Protein AF-A0A2V6TRU4-F1 (afdb_monomer_lite)

Secondary structure (DSSP, 8-state):
-TT---EE-SB-TTT--BGGGSEEETTEEE-TTT--EE-TTS-EEE-TTS-TT--HHHH----EE-EEEETTEEEE--S-GGGPPPP---GGGS-TT----PPP----SS---

Structure (mmCIF, N/CA/C/O backbone):
data_AF-A0A2V6TRU4-F1
#
_entry.id   AF-A0A2V6TRU4-F1
#
loop_
_atom_site.group_PDB
_atom_site.id
_atom_site.type_symbol
_atom_site.label_atom_id
_atom_site.label_alt_id
_atom_site.label_comp_id
_atom_site.label_asym_id
_atom_site.label_entity_id
_atom_site.label_seq_id
_atom_site.pdbx_PDB_ins_code
_atom_site.Cartn_x
_atom_site.Cartn_y
_atom_site.Cartn_z
_atom_site.occupancy
_atom_site.B_iso_or_equiv
_atom_site.auth_seq_id
_atom_site.auth_comp_id
_atom_site.auth_asym_id
_atom_site.auth_atom_id
_atom_site.pdbx_PDB_model_num
ATOM 1 N N . GLY A 1 1 ? -1.899 -8.689 -0.968 1.00 59.28 1 GLY A N 1
ATOM 2 C CA . GLY A 1 1 ? -2.487 -9.983 -0.552 1.00 59.28 1 GLY A CA 1
ATOM 3 C C . GLY A 1 1 ? -3.247 -10.577 -1.717 1.00 59.28 1 GLY A C 1
ATOM 4 O O . GLY A 1 1 ? -3.710 -9.810 -2.551 1.00 59.28 1 GLY A O 1
ATOM 5 N N . ARG A 1 2 ? -3.334 -11.911 -1.806 1.00 78.06 2 ARG A N 1
ATOM 6 C CA . ARG A 1 2 ? -3.862 -12.651 -2.975 1.00 78.06 2 ARG A CA 1
ATOM 7 C C . ARG A 1 2 ? -3.174 -12.303 -4.305 1.00 78.06 2 ARG A C 1
ATOM 9 O O . ARG A 1 2 ? -3.830 -12.067 -5.310 1.00 78.06 2 ARG A O 1
ATOM 16 N N . GLY A 1 3 ? -1.845 -12.215 -4.289 1.00 83.31 3 GLY A N 1
ATOM 17 C CA . GLY A 1 3 ? -1.047 -11.881 -5.475 1.00 83.31 3 GLY A CA 1
ATOM 18 C C . GLY A 1 3 ? -0.969 -10.389 -5.809 1.00 83.31 3 GLY A C 1
ATOM 19 O O . GLY A 1 3 ? -0.096 -10.011 -6.571 1.00 83.31 3 GLY A O 1
ATOM 20 N N . SER A 1 4 ? -1.799 -9.529 -5.209 1.00 90.00 4 SER A N 1
ATOM 21 C CA . SER A 1 4 ? -1.688 -8.077 -5.398 1.00 90.00 4 SER A CA 1
ATOM 22 C C . SER A 1 4 ? -0.634 -7.461 -4.478 1.00 90.00 4 SER A C 1
ATOM 24 O O . SER A 1 4 ? -0.640 -7.717 -3.262 1.00 90.00 4 SER A O 1
ATOM 26 N N . VAL A 1 5 ? 0.223 -6.608 -5.040 1.00 94.38 5 VAL A N 1
ATOM 27 C CA . VAL A 1 5 ? 1.168 -5.764 -4.297 1.00 94.38 5 VAL A CA 1
ATOM 28 C C . VAL A 1 5 ? 0.448 -4.533 -3.735 1.00 94.38 5 VAL A C 1
ATOM 30 O O . VAL A 1 5 ? -0.397 -3.937 -4.398 1.00 94.38 5 VAL A O 1
ATOM 33 N N . GLY A 1 6 ? 0.768 -4.161 -2.494 1.00 95.25 6 GLY A N 1
ATOM 34 C CA . GLY A 1 6 ? 0.264 -2.945 -1.853 1.00 95.25 6 GLY A CA 1
ATOM 35 C C . GLY A 1 6 ? 1.403 -1.996 -1.501 1.00 95.25 6 GLY A C 1
ATOM 36 O O . GLY A 1 6 ? 2.459 -2.445 -1.055 1.00 95.25 6 GLY A O 1
ATOM 37 N N . LEU A 1 7 ? 1.172 -0.694 -1.666 1.00 97.12 7 LEU A N 1
ATOM 38 C CA . LEU A 1 7 ? 2.064 0.363 -1.198 1.00 97.12 7 LEU A CA 1
ATOM 39 C C . LEU A 1 7 ? 1.349 1.153 -0.105 1.00 97.12 7 LEU A C 1
ATOM 41 O O . LEU A 1 7 ? 0.480 1.973 -0.393 1.00 97.12 7 LEU A O 1
ATOM 45 N N . LEU A 1 8 ? 1.720 0.895 1.147 1.00 97.69 8 LEU A N 1
ATOM 46 C CA . LEU A 1 8 ? 1.140 1.536 2.321 1.00 97.69 8 LEU A CA 1
ATOM 47 C C . LEU A 1 8 ? 2.161 2.462 2.984 1.00 97.69 8 LEU A C 1
ATOM 49 O O . LEU A 1 8 ? 3.370 2.245 2.904 1.00 97.69 8 LEU A O 1
ATOM 53 N N . GLN A 1 9 ? 1.664 3.474 3.688 1.00 97.50 9 GLN A N 1
ATOM 54 C CA . GLN A 1 9 ? 2.451 4.256 4.633 1.00 97.50 9 GLN A CA 1
ATOM 55 C C . GLN A 1 9 ? 3.099 3.333 5.664 1.00 97.50 9 GLN A C 1
ATOM 57 O O . GLN A 1 9 ? 2.480 2.368 6.116 1.00 97.50 9 GLN A O 1
ATOM 62 N N . LEU A 1 10 ? 4.332 3.654 6.058 1.00 98.12 10 LEU A N 1
ATOM 6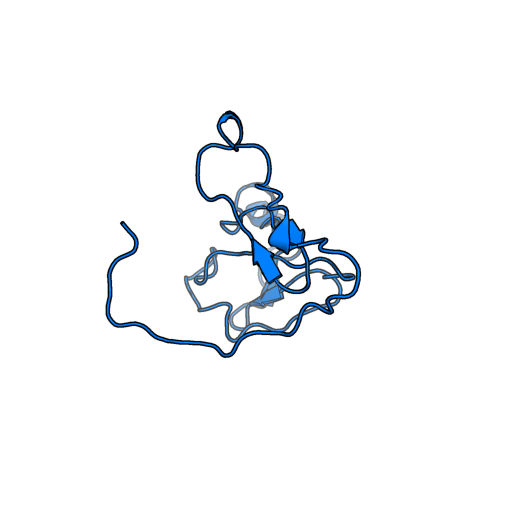3 C CA . LEU A 1 10 ? 5.118 2.807 6.953 1.00 98.12 10 LEU A CA 1
ATOM 64 C C . LEU A 1 10 ? 4.488 2.698 8.344 1.00 98.12 10 LEU A C 1
ATOM 66 O O . LEU A 1 10 ? 4.494 1.631 8.947 1.00 98.12 10 LEU A O 1
ATOM 70 N N . ASN A 1 11 ? 3.950 3.795 8.869 1.00 98.50 11 ASN A N 1
ATOM 71 C CA . ASN A 1 11 ? 3.454 3.860 10.238 1.00 98.50 11 ASN A CA 1
ATOM 72 C C . ASN A 1 11 ? 1.962 3.516 10.304 1.00 98.50 11 ASN A C 1
ATOM 74 O O . ASN A 1 11 ? 1.136 4.151 9.653 1.00 98.50 11 ASN A O 1
ATOM 78 N N . CYS A 1 12 ? 1.626 2.521 11.120 1.00 98.31 12 CYS A N 1
ATOM 79 C CA . CYS A 1 12 ? 0.269 2.046 11.377 1.00 98.31 12 CYS A CA 1
ATOM 80 C C . CYS A 1 12 ? -0.661 3.175 11.859 1.00 98.31 12 CYS A C 1
ATOM 82 O O . CYS A 1 12 ? -0.364 3.836 12.856 1.00 98.31 12 CYS A O 1
ATOM 84 N N . ALA A 1 13 ? -1.821 3.343 11.217 1.00 97.81 13 ALA A N 1
ATOM 85 C CA . ALA A 1 13 ? -2.804 4.382 11.538 1.00 97.81 13 ALA A CA 1
ATOM 86 C C . ALA A 1 13 ? -3.377 4.297 12.966 1.00 97.81 13 ALA A C 1
ATOM 88 O O . ALA A 1 13 ? -3.959 5.264 13.448 1.00 97.81 13 ALA A O 1
ATOM 89 N N . HIS A 1 14 ? -3.212 3.166 13.664 1.00 97.19 14 HIS A N 1
ATOM 90 C CA . HIS A 1 14 ? -3.665 3.029 15.049 1.00 97.19 14 HIS A CA 1
ATOM 91 C C . HIS A 1 14 ? -2.746 3.768 16.043 1.00 97.19 14 HIS A C 1
ATOM 93 O O . HIS A 1 14 ? -3.196 4.659 16.760 1.00 97.19 14 HIS A O 1
ATOM 99 N N . ARG A 1 15 ? -1.462 3.387 16.131 1.00 96.75 15 ARG A N 1
ATOM 100 C CA . ARG A 1 15 ? -0.499 3.933 17.122 1.00 96.75 15 ARG A CA 1
ATOM 101 C C . ARG A 1 15 ? 0.903 4.187 16.553 1.00 96.75 15 ARG A C 1
ATOM 103 O O . ARG A 1 15 ? 1.852 4.347 17.309 1.00 96.75 15 ARG A O 1
ATOM 110 N N . GLY A 1 16 ? 1.055 4.199 15.232 1.00 97.62 16 GLY A N 1
ATOM 111 C CA . GLY A 1 16 ? 2.297 4.583 14.559 1.00 97.62 16 GLY A CA 1
ATOM 112 C C . GLY A 1 16 ? 3.390 3.512 14.482 1.00 97.62 16 GLY A C 1
ATOM 113 O O . GLY A 1 16 ? 4.462 3.801 13.956 1.00 97.62 16 GLY A O 1
ATOM 114 N N . THR A 1 17 ? 3.159 2.280 14.950 1.00 98.25 17 THR A N 1
ATOM 115 C CA . THR A 1 17 ? 4.130 1.177 14.803 1.00 98.25 17 THR A CA 1
ATOM 116 C C . THR A 1 17 ? 4.468 0.930 13.333 1.00 98.25 17 THR A C 1
ATOM 118 O O . THR A 1 17 ? 3.574 0.956 12.487 1.00 98.25 17 THR A O 1
ATOM 121 N N . SER A 1 18 ? 5.741 0.671 13.029 1.00 98.44 18 SER A N 1
ATOM 122 C CA . SER A 1 18 ? 6.180 0.352 11.667 1.00 98.44 18 SER A CA 1
ATOM 123 C C . SER A 1 18 ? 5.550 -0.954 11.164 1.00 98.44 18 SER A C 1
ATOM 125 O O . SER A 1 18 ? 5.635 -1.991 11.824 1.00 98.44 18 SER A O 1
ATOM 127 N N . LEU A 1 19 ? 4.934 -0.899 9.982 1.00 98.19 19 LEU A N 1
ATOM 128 C CA . LEU A 1 19 ? 4.378 -2.042 9.261 1.00 98.19 19 LEU A CA 1
ATOM 129 C C . LEU A 1 19 ? 5.454 -2.895 8.579 1.00 98.19 19 LEU A C 1
ATOM 131 O O . LEU A 1 19 ? 5.145 -4.006 8.167 1.00 98.19 19 LEU A O 1
ATOM 135 N N . GLU A 1 20 ? 6.707 -2.437 8.512 1.00 97.81 20 GLU A N 1
ATOM 136 C CA . GLU A 1 20 ? 7.836 -3.253 8.033 1.00 97.81 20 GLU A CA 1
ATOM 137 C C . GLU A 1 20 ? 8.012 -4.535 8.860 1.00 97.81 20 GLU A C 1
ATOM 139 O O . GLU A 1 20 ? 8.390 -5.574 8.331 1.00 97.81 20 GLU A O 1
ATOM 144 N N . TYR A 1 21 ? 7.661 -4.485 10.148 1.00 97.94 21 TYR A N 1
ATOM 145 C CA . TYR A 1 21 ? 7.670 -5.643 11.047 1.00 97.94 21 TYR A CA 1
ATOM 146 C C . TYR A 1 21 ? 6.326 -6.386 11.086 1.00 97.94 21 TYR A C 1
ATOM 148 O O . TYR A 1 21 ? 6.100 -7.220 11.962 1.00 97.94 21 TYR A O 1
ATOM 156 N N . GLY A 1 22 ? 5.395 -6.041 10.194 1.00 97.00 22 GLY A N 1
ATOM 157 C CA . GLY A 1 22 ? 4.094 -6.684 10.084 1.00 97.00 22 GLY A CA 1
ATOM 158 C C . GLY A 1 22 ? 4.173 -8.085 9.478 1.00 97.00 22 GLY A C 1
ATOM 159 O O . GLY A 1 22 ? 5.153 -8.471 8.845 1.00 97.00 22 GLY A O 1
ATOM 160 N N . LEU A 1 23 ? 3.097 -8.849 9.646 1.00 96.75 23 LEU A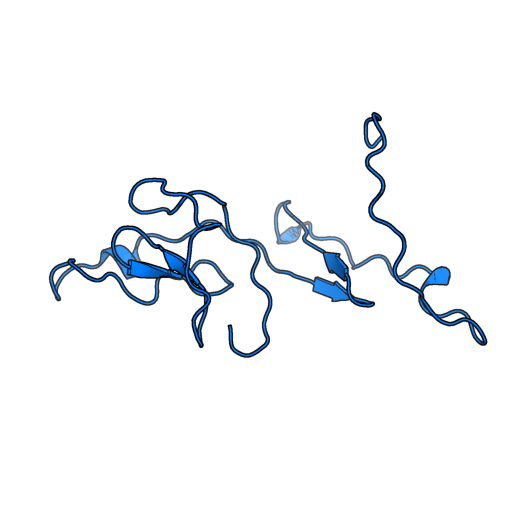 N 1
ATOM 161 C CA . LEU A 1 23 ? 2.944 -10.159 9.022 1.00 96.75 23 LEU A CA 1
ATOM 162 C C . LEU A 1 23 ? 2.132 -10.014 7.733 1.00 96.75 23 LEU A C 1
ATOM 164 O O . LEU A 1 23 ? 0.970 -9.599 7.774 1.00 96.75 23 LEU A O 1
ATOM 168 N N . VAL A 1 24 ? 2.712 -10.393 6.594 1.00 95.19 24 VAL A N 1
ATOM 169 C CA . VAL A 1 24 ? 1.939 -10.542 5.355 1.00 95.19 24 VAL A CA 1
ATOM 170 C C . VAL A 1 24 ? 0.933 -11.674 5.557 1.00 95.19 24 VAL A C 1
ATOM 172 O O . VAL A 1 24 ? 1.297 -12.804 5.871 1.00 95.19 24 VAL A O 1
ATOM 175 N N . SER A 1 25 ? -0.343 -11.350 5.401 1.00 92.88 25 SER A N 1
ATOM 176 C CA . SER A 1 25 ? -1.451 -12.295 5.499 1.00 92.88 25 SER A CA 1
ATOM 177 C C . SER A 1 25 ? -1.965 -12.664 4.108 1.00 92.88 25 SER A C 1
ATOM 179 O O . SER A 1 25 ? -1.575 -12.062 3.103 1.00 92.88 25 SER A O 1
ATOM 181 N N . GLU A 1 26 ? -2.905 -13.608 4.046 1.00 91.06 26 GLU A N 1
ATOM 182 C CA . GLU A 1 26 ? -3.608 -13.938 2.802 1.00 91.06 26 GLU A CA 1
ATOM 183 C C . GLU A 1 26 ? -4.177 -12.677 2.125 1.00 91.06 26 GLU A C 1
ATOM 185 O O . GLU A 1 26 ? -3.990 -12.460 0.923 1.00 91.06 26 GLU A O 1
ATOM 190 N N . ARG A 1 27 ? -4.789 -11.785 2.919 1.00 92.31 27 ARG A N 1
ATOM 191 C CA . ARG A 1 27 ? -5.373 -10.520 2.468 1.00 92.31 27 ARG A CA 1
ATOM 192 C C . ARG A 1 27 ? -4.756 -9.323 3.193 1.00 92.31 27 ARG A C 1
ATOM 194 O O . ARG A 1 27 ? -5.345 -8.764 4.109 1.00 92.31 27 ARG A O 1
ATOM 201 N N . GLY A 1 28 ? -3.582 -8.909 2.721 1.00 95.75 28 GLY A N 1
ATOM 202 C CA . GLY A 1 28 ? -2.955 -7.653 3.136 1.00 95.75 28 GLY A CA 1
ATOM 203 C C . GLY A 1 28 ? -1.904 -7.854 4.225 1.00 95.75 28 GLY A C 1
ATOM 204 O O . GLY A 1 28 ? -1.298 -8.924 4.286 1.00 95.75 28 GLY A O 1
ATOM 205 N N . ILE A 1 29 ? -1.665 -6.851 5.067 1.00 97.69 29 ILE A N 1
ATOM 206 C CA . ILE A 1 29 ? -0.614 -6.874 6.094 1.00 97.69 29 ILE A CA 1
ATOM 207 C C . ILE A 1 29 ? -1.185 -6.646 7.493 1.00 97.69 29 ILE A C 1
ATOM 209 O O . ILE A 1 29 ? -1.977 -5.730 7.721 1.00 97.69 29 ILE A O 1
ATOM 213 N N . ARG A 1 30 ? -0.782 -7.492 8.443 1.00 98.00 30 ARG A N 1
ATOM 214 C CA . ARG A 1 30 ? -1.177 -7.397 9.847 1.00 98.00 30 ARG A CA 1
ATOM 215 C C . ARG A 1 30 ? -0.100 -6.680 10.646 1.00 98.00 30 ARG A C 1
ATOM 217 O O . ARG A 1 30 ? 1.049 -7.113 10.674 1.00 98.00 30 ARG A O 1
ATOM 224 N N . CYS A 1 31 ? -0.480 -5.607 11.331 1.00 98.31 31 CYS A N 1
ATOM 225 C CA . CYS A 1 31 ? 0.413 -4.889 12.230 1.00 98.31 31 CYS A CA 1
ATOM 226 C C . CYS A 1 31 ? 0.820 -5.782 13.412 1.00 98.31 31 CYS A C 1
ATOM 228 O O . CYS A 1 31 ? -0.035 -6.377 14.068 1.00 98.31 31 CYS A O 1
ATOM 230 N N . CYS A 1 32 ? 2.116 -5.824 13.724 1.00 97.69 32 CYS A N 1
ATOM 231 C CA . CYS A 1 32 ? 2.668 -6.636 14.810 1.00 97.69 32 CYS A CA 1
ATOM 232 C C . CYS A 1 32 ? 2.301 -6.154 16.221 1.00 97.69 32 CYS A C 1
ATOM 234 O O . CYS A 1 32 ? 2.566 -6.870 17.180 1.00 97.69 32 CYS A O 1
ATOM 236 N N . TYR A 1 33 ? 1.704 -4.965 16.366 1.00 97.50 33 TYR A N 1
ATOM 237 C CA . TYR A 1 33 ? 1.381 -4.428 17.685 1.00 97.50 33 TYR A CA 1
ATOM 238 C C . TYR A 1 33 ? 0.046 -4.959 18.224 1.00 97.50 33 TYR A C 1
ATOM 240 O O . TYR A 1 33 ? 0.022 -5.827 19.087 1.00 97.50 33 TYR A O 1
ATOM 248 N N . HIS A 1 34 ? -1.075 -4.463 17.697 1.00 97.31 34 HIS A N 1
ATOM 249 C CA . HIS A 1 34 ? -2.425 -4.863 18.128 1.00 97.31 34 HIS A CA 1
ATOM 250 C C . HIS A 1 34 ? -3.157 -5.697 17.069 1.00 97.31 34 HIS A C 1
ATOM 252 O O . HIS A 1 34 ? -4.368 -5.878 17.135 1.00 97.31 34 HIS A O 1
ATOM 258 N N . GLY A 1 35 ? -2.442 -6.166 16.044 1.00 97.56 35 GLY A N 1
ATOM 259 C CA . GLY A 1 35 ? -3.010 -7.068 15.052 1.00 97.56 35 GLY A CA 1
ATOM 260 C C . GLY A 1 35 ? -3.994 -6.428 14.078 1.00 97.56 35 GLY A C 1
ATOM 261 O O . GLY A 1 35 ? -4.712 -7.176 13.423 1.00 97.56 35 GLY A O 1
ATOM 262 N N . TRP A 1 36 ? -4.055 -5.097 13.950 1.00 98.00 36 TRP A N 1
ATOM 263 C CA . TRP A 1 36 ? -4.890 -4.470 12.917 1.00 98.00 36 TRP A CA 1
ATOM 264 C C . TRP A 1 36 ? -4.459 -4.961 11.533 1.00 98.00 36 TRP A C 1
ATOM 266 O O . TRP A 1 36 ? -3.260 -4.989 11.234 1.00 98.00 36 TRP A O 1
ATOM 276 N N . LEU A 1 37 ? -5.428 -5.387 10.724 1.00 98.12 37 LEU A N 1
ATOM 277 C CA . LEU A 1 37 ? -5.195 -5.927 9.388 1.00 98.12 37 LEU A CA 1
ATOM 278 C C . LEU A 1 37 ? -5.590 -4.890 8.339 1.00 98.12 37 LEU A C 1
ATOM 280 O O . LEU A 1 37 ? -6.725 -4.415 8.345 1.00 98.12 37 LEU A O 1
ATOM 284 N N . TYR A 1 38 ? -4.670 -4.586 7.428 1.00 98.19 38 TYR A N 1
ATOM 285 C CA . TYR A 1 38 ? -4.856 -3.610 6.357 1.00 98.19 38 TYR A CA 1
ATOM 286 C C . TYR A 1 38 ? -4.818 -4.293 4.993 1.00 98.19 38 TYR A C 1
ATOM 288 O O . TYR A 1 38 ? -3.910 -5.086 4.740 1.00 98.19 38 TYR A O 1
ATOM 296 N N . ASP A 1 39 ? -5.764 -3.976 4.110 1.00 97.38 39 ASP A N 1
ATOM 297 C CA . ASP A 1 39 ? -5.729 -4.399 2.706 1.00 97.38 39 ASP A CA 1
ATOM 298 C C . ASP A 1 39 ? -4.739 -3.548 1.887 1.00 97.38 39 ASP A C 1
ATOM 300 O O . ASP A 1 39 ? -4.197 -2.551 2.364 1.00 97.38 39 ASP A O 1
ATOM 304 N N . VAL A 1 40 ? -4.489 -3.935 0.635 1.00 96.25 40 VAL A N 1
ATOM 305 C CA . VAL A 1 40 ? -3.526 -3.267 -0.264 1.00 96.25 40 VAL A CA 1
ATOM 306 C C . VAL A 1 40 ? -3.898 -1.822 -0.615 1.00 96.25 40 VAL A C 1
ATOM 308 O O . VAL A 1 40 ? -3.020 -1.045 -0.979 1.00 96.25 40 VAL A O 1
ATOM 311 N N . ASP A 1 41 ? -5.178 -1.468 -0.492 1.00 96.00 41 ASP A N 1
ATOM 312 C CA . ASP A 1 41 ? -5.722 -0.123 -0.713 1.00 96.00 41 ASP A CA 1
ATOM 313 C C . ASP A 1 41 ? -5.784 0.721 0.573 1.00 96.00 41 ASP A C 1
ATOM 315 O O . ASP A 1 41 ? -6.250 1.858 0.546 1.00 96.00 41 ASP A O 1
ATOM 319 N N . GLY A 1 42 ? -5.318 0.170 1.699 1.00 97.31 42 GLY A N 1
ATOM 320 C CA . GLY A 1 42 ? -5.323 0.830 2.999 1.00 97.31 42 GLY A CA 1
ATOM 321 C C . GLY A 1 42 ? -6.609 0.659 3.813 1.00 97.31 42 GLY A C 1
ATOM 322 O O . GLY A 1 42 ? -6.670 1.132 4.953 1.00 97.31 42 GLY A O 1
ATOM 323 N N . SER A 1 43 ? -7.616 -0.044 3.288 1.00 97.69 43 SER A N 1
ATOM 324 C CA . SER A 1 43 ? -8.827 -0.397 4.037 1.00 97.69 43 SER A CA 1
ATOM 325 C C . SER A 1 43 ? -8.487 -1.233 5.268 1.00 97.69 43 SER A C 1
ATOM 327 O O . SER A 1 43 ? -7.649 -2.135 5.214 1.00 97.69 43 SER A O 1
ATOM 329 N N . ILE A 1 44 ? -9.166 -0.971 6.384 1.00 98.06 44 ILE A N 1
ATOM 330 C CA . ILE A 1 44 ? -8.977 -1.723 7.626 1.00 98.06 44 ILE A CA 1
ATOM 331 C C . ILE A 1 44 ? -9.946 -2.899 7.630 1.00 98.06 44 ILE A C 1
ATOM 333 O O . ILE A 1 44 ? -11.162 -2.734 7.672 1.00 98.06 44 ILE A O 1
ATOM 337 N N . LEU A 1 45 ? -9.401 -4.107 7.586 1.00 96.88 45 LEU A N 1
ATOM 338 C CA . LEU A 1 45 ? -10.176 -5.340 7.501 1.00 96.88 45 LEU A CA 1
ATOM 339 C C . LEU A 1 45 ? -10.562 -5.862 8.886 1.00 96.88 45 LEU A C 1
ATOM 341 O O . LEU A 1 45 ? -11.675 -6.347 9.085 1.00 96.88 45 LEU A O 1
ATOM 345 N N . GLU A 1 46 ? -9.650 -5.738 9.849 1.00 97.31 46 GLU A N 1
ATOM 346 C CA . GLU A 1 46 ? -9.842 -6.212 11.217 1.00 97.31 46 GLU A CA 1
ATOM 347 C C . GLU A 1 46 ? -9.186 -5.269 12.222 1.00 97.31 46 GLU A C 1
ATOM 349 O O . GLU A 1 46 ? -8.089 -4.758 11.989 1.00 97.31 46 GLU A O 1
ATOM 354 N N . THR A 1 47 ? -9.824 -5.123 13.382 1.00 97.81 47 THR A N 1
ATOM 355 C CA . THR A 1 47 ? -9.327 -4.342 14.521 1.00 97.81 47 THR A CA 1
ATOM 356 C C . THR A 1 47 ? -9.389 -5.176 15.806 1.00 97.81 47 THR A C 1
ATOM 358 O O . THR A 1 47 ? -10.246 -4.928 16.657 1.00 97.81 47 THR A O 1
ATOM 361 N N . PRO A 1 48 ? -8.546 -6.217 15.963 1.00 97.00 48 PRO A N 1
ATOM 362 C CA . PRO A 1 48 ? -8.536 -7.018 17.184 1.00 97.00 48 PRO A CA 1
ATOM 363 C C . PRO A 1 48 ? -8.331 -6.145 18.429 1.00 97.00 48 PRO A C 1
ATOM 365 O O . PRO A 1 48 ? -7.585 -5.167 18.398 1.00 97.00 48 PRO A O 1
ATOM 368 N N . GLY A 1 49 ? -9.010 -6.502 19.520 1.00 94.19 49 GLY A N 1
ATOM 369 C CA . GLY A 1 49 ? -8.997 -5.739 20.773 1.00 94.19 49 GLY A CA 1
ATOM 370 C C . GLY A 1 49 ? -10.013 -4.595 20.836 1.00 94.19 49 GLY A C 1
ATOM 371 O O . GLY A 1 49 ? -10.306 -4.123 21.931 1.00 94.19 49 GLY A O 1
ATOM 372 N N . GLU A 1 50 ? -10.605 -4.193 19.709 1.00 96.19 50 GLU A N 1
ATOM 373 C CA . GLU A 1 50 ? -11.719 -3.245 19.707 1.00 96.19 50 GLU A CA 1
ATOM 374 C C . GLU A 1 50 ? -13.048 -3.925 20.086 1.00 96.19 50 GLU A C 1
ATOM 376 O O . GLU A 1 50 ? -13.265 -5.096 19.752 1.00 96.19 50 GLU A O 1
ATOM 381 N N . PRO A 1 51 ? -13.982 -3.205 20.738 1.00 96.31 51 PRO A N 1
ATOM 382 C CA . PRO A 1 51 ? -15.342 -3.691 20.944 1.00 96.31 51 PRO A CA 1
ATOM 383 C C . PRO A 1 51 ? -16.035 -4.033 19.619 1.00 96.31 51 PRO A C 1
ATOM 385 O O . PRO A 1 51 ? -15.826 -3.360 18.613 1.00 96.31 51 PRO A O 1
ATOM 388 N N . ALA A 1 52 ? -16.952 -5.004 19.627 1.00 93.50 52 ALA A N 1
ATOM 389 C CA . ALA A 1 52 ? -17.721 -5.378 18.432 1.00 93.50 52 ALA A CA 1
ATOM 390 C C . ALA A 1 52 ? -18.575 -4.227 17.856 1.00 93.50 52 ALA A C 1
ATOM 392 O O . ALA A 1 52 ? -18.941 -4.251 16.685 1.00 93.50 52 ALA A O 1
ATOM 393 N N . THR A 1 53 ? -18.886 -3.219 18.675 1.00 96.62 53 THR A N 1
ATOM 394 C CA . THR A 1 53 ? -19.602 -1.997 18.281 1.00 96.62 53 THR A CA 1
ATOM 395 C C . THR A 1 53 ? -18.685 -0.900 17.730 1.00 96.62 53 THR A C 1
ATOM 397 O O . THR A 1 53 ? -19.174 0.161 17.343 1.00 96.62 53 THR A O 1
ATOM 400 N N . SER A 1 54 ? -17.365 -1.116 17.713 1.00 96.94 54 SER A N 1
ATOM 401 C CA . SER A 1 54 ? -16.394 -0.147 17.210 1.00 96.94 54 SER A CA 1
ATOM 402 C C . SER A 1 54 ? -16.547 0.042 15.704 1.00 96.94 54 SER A C 1
ATOM 404 O O . SER A 1 54 ? -16.582 -0.918 14.938 1.00 96.94 54 SER A O 1
ATOM 406 N N . THR A 1 55 ? -16.592 1.302 15.275 1.00 96.75 55 THR A N 1
ATOM 407 C CA . THR A 1 55 ? -16.667 1.694 13.859 1.00 96.75 55 THR A CA 1
ATOM 408 C C . THR A 1 55 ? -15.328 2.220 13.341 1.00 96.75 55 THR A C 1
ATOM 410 O O . THR A 1 55 ? -15.290 2.926 12.334 1.00 96.75 55 THR A O 1
ATOM 413 N N . LEU A 1 56 ? -14.222 1.997 14.066 1.00 96.19 56 LEU A N 1
ATOM 414 C CA . LEU A 1 56 ? -12.915 2.555 13.693 1.00 96.19 56 LEU A CA 1
ATOM 415 C C . LEU A 1 56 ? -12.463 2.063 12.319 1.00 96.19 56 LEU A C 1
ATOM 417 O O . LEU A 1 56 ? -11.970 2.862 11.527 1.00 96.19 56 LEU A O 1
ATOM 421 N N . LYS A 1 57 ? -12.702 0.784 12.014 1.00 96.38 57 LYS A N 1
ATOM 422 C CA . LYS A 1 57 ? -12.362 0.195 10.715 1.00 96.38 57 LYS A CA 1
ATOM 423 C C . LYS A 1 57 ? -13.077 0.860 9.530 1.00 96.38 57 LYS A C 1
ATOM 425 O O . LYS A 1 57 ? -12.564 0.824 8.421 1.00 96.38 57 LYS A O 1
ATOM 430 N N . ASP A 1 58 ? -14.240 1.469 9.777 1.00 96.69 58 ASP A N 1
ATOM 431 C CA . ASP A 1 58 ? -15.083 2.090 8.748 1.00 96.69 58 ASP A CA 1
ATOM 432 C C . ASP A 1 58 ? -14.800 3.594 8.584 1.00 96.69 58 ASP A C 1
ATOM 434 O O . ASP A 1 58 ? -15.231 4.210 7.613 1.00 96.69 58 ASP A O 1
ATOM 438 N N . ARG A 1 59 ? -14.116 4.212 9.557 1.00 96.31 59 ARG A N 1
ATOM 439 C CA . ARG A 1 59 ? -13.859 5.666 9.600 1.00 96.31 59 ARG A CA 1
ATOM 440 C C . ARG A 1 59 ? -12.389 6.035 9.437 1.00 96.31 59 ARG A C 1
ATOM 442 O O . ARG A 1 59 ? -12.089 7.194 9.166 1.00 96.31 59 ARG A O 1
ATOM 449 N N . LEU A 1 60 ? -11.489 5.082 9.651 1.00 97.00 60 LEU A N 1
ATOM 450 C CA . LEU A 1 60 ? -10.051 5.249 9.499 1.00 97.00 60 LEU A CA 1
ATOM 451 C C . LEU A 1 60 ? -9.555 4.406 8.326 1.00 97.00 60 LEU A C 1
ATOM 453 O O . LEU A 1 60 ? -10.132 3.376 7.990 1.00 97.00 60 LEU A O 1
ATOM 457 N N . CYS A 1 61 ? -8.440 4.822 7.742 1.00 97.56 61 CYS A N 1
ATOM 458 C CA . CYS A 1 61 ? -7.717 4.055 6.741 1.00 97.56 61 CYS A CA 1
ATOM 459 C C . CYS A 1 61 ? -6.211 4.179 6.974 1.00 97.56 61 CYS A C 1
ATOM 461 O O . CYS A 1 61 ? -5.729 5.121 7.611 1.00 97.56 61 CYS A O 1
ATOM 463 N N . GLN A 1 62 ? -5.464 3.212 6.456 1.00 98.19 62 GLN A N 1
ATOM 464 C CA . GLN A 1 62 ? -4.028 3.340 6.275 1.00 98.19 62 GLN A CA 1
ATOM 465 C C . GLN A 1 62 ? -3.778 4.130 4.990 1.00 98.19 62 GLN A C 1
ATOM 467 O O . GLN A 1 62 ? -4.384 3.847 3.962 1.00 98.19 62 GLN A O 1
ATOM 472 N N . GLY A 1 63 ? -2.875 5.111 5.021 1.00 97.25 63 GLY A N 1
ATOM 473 C CA . GLY A 1 63 ? -2.478 5.793 3.790 1.00 97.25 63 GLY A CA 1
ATOM 474 C C . GLY A 1 63 ? -1.886 4.786 2.803 1.00 97.25 63 GLY A C 1
ATOM 475 O O . GLY A 1 63 ? -0.991 4.031 3.179 1.00 97.25 63 GLY A O 1
ATOM 476 N N . ALA A 1 64 ? -2.374 4.767 1.567 1.00 97.31 64 ALA A N 1
ATOM 477 C CA . ALA A 1 64 ? -1.935 3.832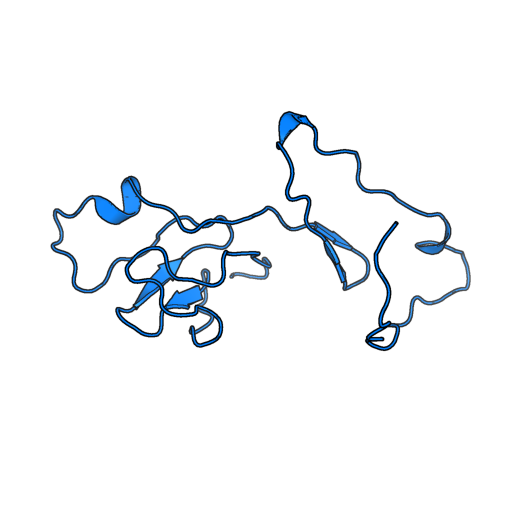 0.541 1.00 97.31 64 ALA A CA 1
ATOM 478 C C . ALA A 1 64 ? -1.981 4.473 -0.850 1.00 97.31 64 ALA A C 1
ATOM 480 O O . ALA A 1 64 ? -2.711 5.440 -1.076 1.00 97.31 64 ALA A O 1
ATOM 481 N N . TYR A 1 65 ? -1.199 3.924 -1.777 1.00 97.12 65 TYR A N 1
ATOM 482 C CA . TYR A 1 65 ? -1.166 4.349 -3.174 1.00 97.12 65 TYR A CA 1
ATOM 483 C C . TYR A 1 65 ? -1.371 3.149 -4.106 1.00 97.12 65 TYR A C 1
ATOM 485 O O . TYR A 1 65 ? -0.820 2.076 -3.844 1.00 97.12 65 TYR A O 1
ATOM 493 N N . PRO A 1 66 ? -2.111 3.315 -5.219 1.00 95.06 66 PRO A N 1
ATOM 494 C CA . PRO A 1 66 ? -2.200 2.289 -6.245 1.00 95.06 66 PRO A CA 1
ATOM 495 C C . PRO A 1 66 ? -0.822 1.958 -6.819 1.00 95.06 66 PRO A C 1
ATOM 497 O O . PRO A 1 66 ? -0.022 2.852 -7.110 1.00 95.06 66 PRO A O 1
ATOM 500 N N . VAL A 1 67 ? -0.589 0.669 -7.030 1.00 95.75 67 VAL A N 1
ATOM 501 C CA . VAL A 1 67 ? 0.635 0.138 -7.627 1.00 95.75 67 VAL A CA 1
ATOM 502 C C . VAL A 1 67 ? 0.388 -0.220 -9.091 1.00 95.75 67 VAL A C 1
ATOM 504 O O . VAL A 1 67 ? -0.672 -0.734 -9.447 1.00 95.75 67 VAL A O 1
ATOM 507 N N . HIS A 1 68 ? 1.380 0.042 -9.939 1.00 94.25 68 HIS A N 1
ATOM 508 C CA . HIS A 1 68 ? 1.471 -0.494 -11.292 1.00 94.25 68 HIS A CA 1
ATOM 509 C C . HIS A 1 68 ? 2.695 -1.407 -11.382 1.00 94.25 68 HIS A C 1
ATOM 511 O O . HIS A 1 68 ? 3.822 -0.959 -11.169 1.00 94.25 68 HIS A O 1
ATOM 517 N N . GLU A 1 69 ? 2.468 -2.685 -11.666 1.00 93.19 69 GLU A N 1
ATOM 518 C CA . GLU A 1 69 ? 3.529 -3.674 -11.856 1.00 93.19 69 GLU A CA 1
ATOM 519 C C . GLU A 1 69 ? 3.878 -3.748 -13.341 1.00 93.19 69 GLU A C 1
ATOM 521 O O . GLU A 1 69 ? 2.999 -3.970 -14.175 1.00 93.19 69 GLU A O 1
ATOM 526 N N . TYR A 1 70 ? 5.152 -3.555 -13.682 1.00 90.50 70 TYR A N 1
ATOM 527 C CA . TYR A 1 70 ? 5.610 -3.630 -15.068 1.00 90.50 70 TYR A CA 1
ATOM 528 C C . TYR A 1 70 ? 7.062 -4.106 -15.131 1.00 90.50 70 TYR A C 1
ATOM 530 O O . TYR A 1 70 ? 7.917 -3.598 -14.407 1.00 90.50 70 TYR A O 1
ATOM 538 N N . CYS A 1 71 ? 7.339 -5.112 -15.968 1.00 88.12 71 CYS A N 1
ATOM 539 C CA . CYS A 1 71 ? 8.669 -5.721 -16.129 1.00 88.12 71 CYS A CA 1
ATOM 540 C C . CYS A 1 71 ? 9.360 -6.112 -14.802 1.00 88.12 71 CYS A C 1
ATOM 542 O O . CYS A 1 71 ? 10.569 -5.949 -14.652 1.00 88.12 71 CYS A O 1
ATOM 544 N N . GLY A 1 72 ? 8.595 -6.612 -13.821 1.00 86.69 72 GLY A N 1
ATOM 545 C CA . GLY A 1 72 ? 9.113 -7.018 -12.505 1.00 86.69 72 GLY A CA 1
ATOM 546 C C . GLY A 1 72 ? 9.441 -5.862 -11.550 1.00 86.69 72 GLY A C 1
ATOM 547 O O . GLY A 1 72 ? 9.953 -6.102 -10.458 1.00 86.69 72 GLY A O 1
ATOM 548 N N . LEU A 1 73 ? 9.146 -4.620 -11.938 1.00 88.88 73 LEU A N 1
ATOM 549 C CA . LEU A 1 73 ? 9.289 -3.427 -11.110 1.00 88.88 73 LEU A CA 1
ATOM 550 C C . LEU A 1 73 ? 7.928 -2.953 -10.592 1.00 88.88 73 LEU A C 1
ATOM 552 O O . LEU A 1 73 ? 6.885 -3.167 -11.212 1.00 88.88 73 LEU A O 1
ATOM 556 N N . ILE A 1 74 ? 7.970 -2.270 -9.449 1.00 92.94 74 ILE A N 1
ATOM 557 C CA . ILE A 1 74 ? 6.812 -1.701 -8.763 1.00 92.94 74 ILE A CA 1
ATOM 558 C C . ILE A 1 74 ? 6.850 -0.184 -8.937 1.00 92.94 74 ILE A C 1
ATOM 560 O O . ILE A 1 74 ? 7.773 0.474 -8.458 1.00 92.94 74 ILE A O 1
ATOM 564 N N . PHE A 1 75 ? 5.836 0.370 -9.598 1.00 94.50 75 PHE A N 1
ATOM 565 C CA . PHE A 1 75 ? 5.680 1.806 -9.806 1.00 94.50 75 PHE A CA 1
ATOM 566 C C . PHE A 1 75 ? 4.486 2.337 -9.020 1.00 94.50 75 PHE A C 1
ATOM 568 O O . PHE A 1 75 ? 3.467 1.662 -8.871 1.00 94.50 75 PHE A O 1
ATOM 575 N N . ALA A 1 76 ? 4.587 3.582 -8.566 1.00 96.19 76 ALA A N 1
ATOM 576 C CA . ALA A 1 76 ? 3.482 4.292 -7.942 1.00 96.19 76 ALA A CA 1
ATOM 577 C C . ALA A 1 76 ? 3.475 5.754 -8.385 1.00 96.19 76 ALA A C 1
ATOM 579 O O . ALA A 1 76 ? 4.521 6.380 -8.551 1.00 96.19 76 ALA A O 1
ATOM 580 N N . TYR A 1 77 ? 2.274 6.300 -8.543 1.00 96.44 77 TYR A N 1
ATOM 581 C CA . TYR A 1 77 ? 2.062 7.731 -8.700 1.00 96.44 77 TYR A CA 1
ATOM 582 C C . TYR A 1 77 ? 1.489 8.273 -7.394 1.00 96.44 77 TYR A C 1
ATOM 584 O O . TYR A 1 77 ? 0.425 7.838 -6.957 1.00 96.44 77 TYR A O 1
ATOM 592 N N . MET A 1 78 ? 2.206 9.208 -6.772 1.00 95.38 78 MET A N 1
ATOM 593 C CA . MET A 1 78 ? 1.868 9.736 -5.444 1.00 95.38 78 MET A CA 1
ATOM 594 C C . MET A 1 78 ? 1.209 11.126 -5.484 1.00 95.38 78 MET A C 1
ATOM 596 O O . MET A 1 78 ? 1.065 11.772 -4.451 1.00 95.38 78 MET A O 1
ATOM 600 N N . GLY A 1 79 ? 0.842 11.609 -6.675 1.00 95.38 79 GLY A N 1
ATOM 601 C CA . GLY A 1 79 ? 0.128 12.875 -6.857 1.00 95.38 79 GLY A CA 1
ATOM 602 C C . GLY A 1 79 ? -1.401 12.717 -6.877 1.00 95.38 79 GLY A C 1
ATOM 603 O O . GLY A 1 79 ? -1.917 11.621 -6.646 1.00 95.38 79 GLY A O 1
ATOM 604 N N . PRO A 1 80 ? -2.142 13.796 -7.189 1.00 96.38 80 PRO A N 1
ATOM 605 C CA . PRO A 1 80 ? -3.603 13.770 -7.264 1.00 96.38 80 PRO A CA 1
ATOM 606 C C . PRO A 1 80 ? -4.114 12.785 -8.334 1.00 96.38 80 PRO A C 1
ATOM 608 O O . PRO A 1 80 ? -3.689 12.898 -9.488 1.00 96.38 80 PRO A O 1
ATOM 611 N N . PRO A 1 81 ? -5.004 11.826 -8.007 1.00 93.75 81 PRO A N 1
ATOM 612 C CA . PRO A 1 81 ? -5.416 10.758 -8.926 1.00 93.75 81 PRO A CA 1
ATOM 613 C C . PRO A 1 81 ? -5.921 11.241 -10.291 1.00 93.75 81 PRO A C 1
ATOM 615 O O . PRO A 1 81 ? -5.629 10.624 -11.314 1.00 93.75 81 PRO A O 1
ATOM 618 N N . GLU A 1 82 ? -6.631 12.367 -10.319 1.00 96.81 82 GLU A N 1
ATOM 619 C CA . GLU A 1 82 ? -7.170 13.003 -11.521 1.00 96.81 82 GLU A CA 1
ATOM 620 C C . GLU A 1 82 ? -6.094 13.600 -12.441 1.00 96.81 82 GLU A C 1
ATOM 622 O O . GLU A 1 82 ? -6.362 13.889 -13.605 1.00 96.81 82 GLU A O 1
ATOM 627 N N . LYS A 1 83 ? -4.867 13.762 -11.934 1.00 97.19 83 LYS A N 1
ATOM 628 C CA . LYS A 1 83 ? -3.691 14.243 -12.672 1.00 97.19 83 LYS A CA 1
ATOM 629 C C . LYS A 1 83 ? -2.696 13.130 -12.994 1.00 97.19 83 LYS A C 1
ATOM 631 O O . LYS A 1 83 ? -1.603 13.426 -13.479 1.00 97.19 83 LYS A O 1
ATOM 636 N N . LYS A 1 84 ? -3.035 11.865 -12.715 1.00 96.62 84 LYS A N 1
ATOM 637 C CA . LYS A 1 84 ? -2.151 10.734 -13.002 1.00 96.62 84 LYS A CA 1
ATOM 638 C C . LYS A 1 84 ? -1.871 10.674 -14.512 1.00 96.62 84 LYS A C 1
ATOM 640 O O . LYS A 1 84 ? -2.816 10.493 -15.282 1.00 96.62 84 LYS A O 1
ATOM 645 N N . PRO A 1 85 ? -0.606 10.794 -14.951 1.00 95.38 85 PRO A N 1
ATOM 646 C CA . PRO A 1 85 ? -0.277 10.656 -16.361 1.00 95.38 85 PRO A CA 1
ATOM 647 C C . PRO A 1 85 ? -0.460 9.203 -16.817 1.00 95.38 85 PRO A C 1
ATOM 649 O O . PRO A 1 85 ? -0.535 8.274 -16.005 1.00 95.38 85 PRO A O 1
ATOM 652 N N . ALA A 1 86 ? -0.497 8.997 -18.133 1.00 94.31 86 ALA A N 1
ATOM 653 C CA . ALA A 1 86 ? -0.346 7.659 -18.690 1.00 94.31 86 ALA A CA 1
ATOM 654 C C . ALA A 1 86 ? 0.994 7.054 -18.239 1.00 94.31 86 ALA A C 1
ATOM 656 O O . ALA A 1 86 ? 1.981 7.773 -18.061 1.00 94.31 86 ALA A O 1
ATOM 657 N N . PHE A 1 87 ? 1.025 5.735 -18.047 1.00 93.50 87 PHE A N 1
ATOM 658 C CA . PHE A 1 87 ? 2.273 5.051 -17.726 1.00 93.50 87 PHE A CA 1
ATOM 659 C C . PHE A 1 87 ? 3.248 5.200 -18.908 1.00 93.50 87 PHE A C 1
ATOM 661 O O . PHE A 1 87 ? 2.852 4.903 -20.040 1.00 93.50 87 PHE A O 1
ATOM 668 N N . PRO A 1 88 ? 4.481 5.693 -18.692 1.00 89.62 88 PRO A N 1
ATOM 669 C CA . PRO A 1 88 ? 5.421 5.913 -19.780 1.00 89.62 88 PRO A CA 1
ATOM 670 C C . PRO A 1 88 ? 5.952 4.569 -20.284 1.00 89.62 88 PRO A C 1
ATOM 672 O O . PRO A 1 88 ? 6.783 3.927 -19.644 1.00 89.62 88 PRO A O 1
ATOM 675 N N . LEU A 1 89 ? 5.463 4.145 -21.447 1.00 87.44 89 LEU A N 1
ATOM 676 C CA . LEU A 1 89 ? 5.975 2.981 -22.158 1.00 87.44 89 LEU A CA 1
ATOM 677 C C . LEU A 1 89 ? 7.119 3.425 -23.067 1.00 87.44 89 LEU A C 1
ATOM 679 O O . LEU A 1 89 ? 6.895 3.946 -24.158 1.00 87.44 89 LEU A O 1
ATOM 683 N N . TYR A 1 90 ? 8.346 3.244 -22.587 1.00 84.56 90 TYR A N 1
ATOM 684 C CA . TYR A 1 90 ? 9.538 3.436 -23.402 1.00 84.56 90 TYR A CA 1
ATOM 685 C C . TYR A 1 90 ? 9.725 2.247 -24.349 1.00 84.56 90 TYR A C 1
ATOM 687 O O . TYR A 1 90 ? 9.493 1.099 -23.973 1.00 84.56 90 TYR A O 1
ATOM 695 N N . ASP A 1 91 ? 10.189 2.529 -25.563 1.00 82.94 91 ASP A N 1
ATOM 696 C CA . ASP A 1 91 ? 10.564 1.538 -26.581 1.00 82.94 91 ASP A CA 1
ATOM 697 C C . ASP A 1 91 ? 11.551 0.487 -26.052 1.00 82.94 91 ASP A C 1
ATOM 699 O O . ASP A 1 91 ? 11.444 -0.695 -26.367 1.00 82.94 91 ASP A O 1
ATOM 703 N N . THR A 1 92 ? 12.457 0.903 -25.166 1.00 81.56 92 THR A N 1
ATOM 704 C CA . THR A 1 92 ? 13.436 0.035 -24.498 1.00 81.56 92 THR A CA 1
ATOM 705 C C . THR A 1 92 ? 12.841 -1.121 -23.693 1.00 81.56 92 THR A C 1
ATOM 707 O O . THR A 1 92 ? 13.557 -2.083 -23.414 1.00 81.56 92 THR A O 1
ATOM 710 N N . PHE A 1 93 ? 11.554 -1.072 -23.338 1.00 83.25 93 PHE A N 1
ATOM 711 C CA . PHE A 1 93 ? 10.891 -2.166 -22.633 1.00 83.25 93 PHE A CA 1
ATOM 712 C C . PHE A 1 93 ? 10.482 -3.341 -23.532 1.00 83.25 93 PHE A C 1
ATOM 714 O O . PHE A 1 93 ? 10.246 -4.424 -23.003 1.00 83.25 93 PHE A O 1
ATOM 721 N N . ASP A 1 94 ? 10.397 -3.152 -24.851 1.00 81.31 94 ASP A N 1
ATOM 722 C CA . ASP A 1 94 ? 9.933 -4.178 -25.798 1.00 81.31 94 ASP A CA 1
ATOM 723 C C . ASP A 1 94 ? 10.747 -4.141 -27.103 1.00 81.31 94 ASP A C 1
ATOM 725 O O . ASP A 1 94 ? 10.223 -4.052 -28.214 1.00 81.31 94 ASP A O 1
ATOM 729 N N . LEU A 1 95 ? 12.076 -4.150 -26.964 1.00 86.00 95 LEU A N 1
ATOM 730 C CA . LEU A 1 95 ? 12.996 -4.224 -28.099 1.00 86.00 95 LEU A CA 1
ATOM 731 C C . LEU A 1 95 ? 13.152 -5.682 -28.572 1.00 86.00 95 LEU A C 1
ATOM 733 O O . LEU A 1 95 ? 13.649 -6.518 -27.807 1.00 86.00 95 LEU A O 1
ATOM 737 N N . PRO A 1 96 ? 12.808 -6.006 -29.836 1.00 88.88 96 PRO A N 1
ATOM 738 C CA . PRO A 1 96 ? 12.919 -7.365 -30.353 1.00 88.88 96 PRO A CA 1
ATOM 739 C C . PRO A 1 96 ? 14.340 -7.926 -30.253 1.00 88.88 96 PRO A C 1
ATOM 741 O O . PRO A 1 96 ? 15.318 -7.264 -30.597 1.00 88.88 96 PRO A O 1
ATOM 744 N N . GLY A 1 97 ? 14.450 -9.182 -29.816 1.00 90.44 97 GLY A N 1
ATOM 745 C CA . GLY A 1 97 ? 15.733 -9.878 -29.679 1.00 90.44 97 GLY A CA 1
ATOM 746 C C . GLY A 1 97 ? 16.518 -9.532 -28.410 1.00 90.44 97 GLY A C 1
ATOM 747 O O . GLY A 1 97 ? 17.588 -10.103 -28.203 1.00 90.44 97 GLY A O 1
ATOM 748 N N . LEU A 1 98 ? 15.998 -8.653 -27.547 1.00 87.38 98 LEU A N 1
ATOM 749 C CA . LEU A 1 98 ? 16.583 -8.355 -26.242 1.00 87.38 98 LEU A CA 1
ATOM 750 C C . LEU A 1 98 ? 15.768 -8.992 -25.114 1.00 87.38 98 LEU A C 1
ATOM 752 O O . LEU A 1 98 ? 14.551 -9.130 -25.187 1.00 87.38 98 LEU A O 1
ATOM 756 N N . THR A 1 99 ? 16.460 -9.395 -24.051 1.00 86.38 99 THR A N 1
ATOM 757 C CA . THR A 1 99 ? 15.841 -9.857 -22.804 1.00 86.38 99 THR A CA 1
ATOM 758 C C . THR A 1 99 ? 16.085 -8.810 -21.732 1.00 86.38 99 THR A C 1
ATOM 760 O O . THR A 1 99 ? 17.232 -8.434 -21.484 1.00 86.38 99 THR A O 1
ATOM 763 N N . LEU A 1 100 ? 15.015 -8.346 -21.088 1.00 85.75 100 LEU A N 1
ATOM 764 C CA . LEU A 1 100 ? 15.136 -7.464 -19.935 1.00 85.75 100 LEU A CA 1
ATOM 765 C C . LEU A 1 100 ? 15.754 -8.230 -18.768 1.00 85.75 100 LEU A C 1
ATOM 767 O O . LEU A 1 100 ? 15.254 -9.274 -18.353 1.00 85.75 100 LEU A O 1
ATOM 771 N N . MET A 1 101 ? 16.835 -7.678 -18.230 1.00 83.31 101 MET A N 1
ATOM 772 C CA . MET A 1 101 ? 17.527 -8.219 -17.070 1.00 83.31 101 MET A CA 1
ATOM 773 C C . MET A 1 101 ? 17.363 -7.253 -15.897 1.00 83.31 101 MET A C 1
ATOM 775 O O . MET A 1 101 ? 17.490 -6.041 -16.098 1.00 83.31 101 MET A O 1
ATOM 779 N N . PRO A 1 102 ? 17.121 -7.747 -14.669 1.00 78.06 102 PRO A N 1
ATOM 780 C CA . PRO A 1 102 ? 17.128 -6.899 -13.489 1.00 78.06 102 PRO A CA 1
ATOM 781 C C . PRO A 1 102 ? 18.470 -6.175 -13.372 1.00 78.06 102 PRO A C 1
ATOM 783 O O . PRO A 1 102 ? 19.526 -6.805 -13.285 1.00 78.06 102 PRO A O 1
ATOM 786 N N . ALA A 1 103 ? 18.434 -4.846 -13.374 1.00 75.12 103 ALA A N 1
ATOM 787 C CA . ALA A 1 103 ? 19.608 -4.055 -13.046 1.00 75.12 103 ALA A CA 1
ATOM 788 C C . ALA A 1 103 ? 19.946 -4.214 -11.554 1.00 75.12 103 ALA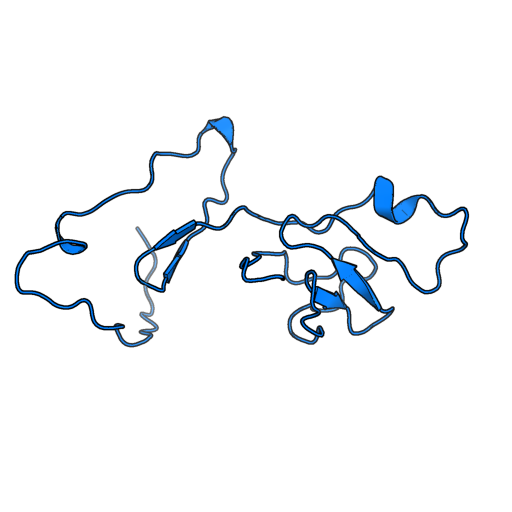 A C 1
ATOM 790 O O . ALA A 1 103 ? 19.075 -4.475 -10.720 1.00 75.12 103 ALA A O 1
ATOM 791 N N . GLY A 1 104 ? 21.219 -4.026 -11.201 1.00 77.81 104 GLY A N 1
ATOM 792 C CA . GLY A 1 104 ? 21.618 -3.917 -9.800 1.00 77.81 104 GLY A CA 1
ATOM 793 C C . GLY A 1 104 ? 20.938 -2.728 -9.111 1.00 77.81 104 GLY A C 1
ATOM 794 O O . GLY A 1 104 ? 20.601 -1.727 -9.742 1.00 77.81 104 GLY A O 1
ATOM 795 N N . LYS A 1 105 ? 20.753 -2.812 -7.790 1.00 81.69 105 LYS A N 1
ATOM 796 C CA . LYS A 1 105 ? 20.345 -1.653 -6.989 1.00 81.69 105 LYS A CA 1
ATOM 797 C C . LYS A 1 105 ? 21.554 -0.735 -6.813 1.00 81.69 105 LYS A C 1
ATOM 799 O O . LYS A 1 105 ? 22.481 -1.078 -6.083 1.00 81.69 105 LYS A O 1
ATOM 804 N N . PHE A 1 106 ? 21.527 0.435 -7.443 1.00 85.31 106 PHE A N 1
ATOM 805 C CA . PHE A 1 106 ? 22.581 1.439 -7.311 1.00 85.31 106 PHE A CA 1
ATOM 806 C C . PHE A 1 106 ? 22.108 2.590 -6.423 1.00 85.31 106 PHE A C 1
ATOM 808 O O . PHE A 1 106 ? 21.096 3.228 -6.704 1.00 85.31 106 PHE A O 1
ATOM 815 N N . ALA A 1 107 ? 22.843 2.859 -5.345 1.00 86.50 107 ALA A N 1
ATOM 816 C CA . ALA A 1 107 ? 22.672 4.074 -4.560 1.00 86.50 107 ALA A CA 1
ATOM 817 C C . ALA A 1 107 ? 23.613 5.139 -5.128 1.00 86.50 107 ALA A C 1
ATOM 819 O O . ALA A 1 107 ? 24.816 5.115 -4.873 1.00 86.50 107 ALA A O 1
ATOM 820 N N . LEU A 1 108 ? 23.066 6.041 -5.937 1.00 89.06 108 LEU A N 1
ATOM 821 C CA . LEU A 1 108 ? 23.806 7.180 -6.466 1.00 89.06 108 LEU A CA 1
ATOM 822 C C . LEU A 1 108 ? 23.587 8.375 -5.527 1.00 89.06 108 LEU A C 1
ATOM 824 O O . LEU A 1 108 ? 22.432 8.707 -5.254 1.00 89.06 108 LEU A O 1
ATOM 828 N N . PRO A 1 109 ? 24.646 9.022 -5.006 1.00 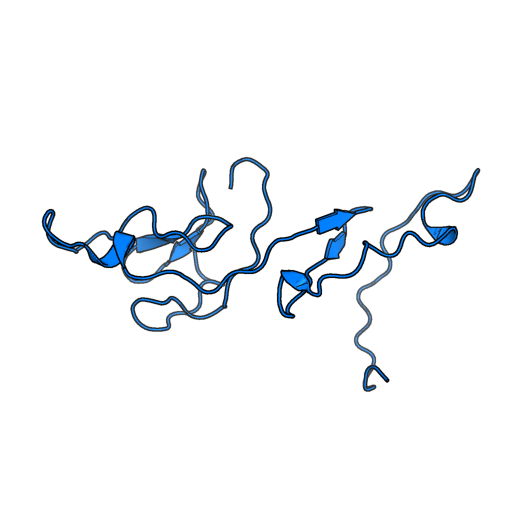91.44 109 PRO A N 1
ATOM 829 C CA . P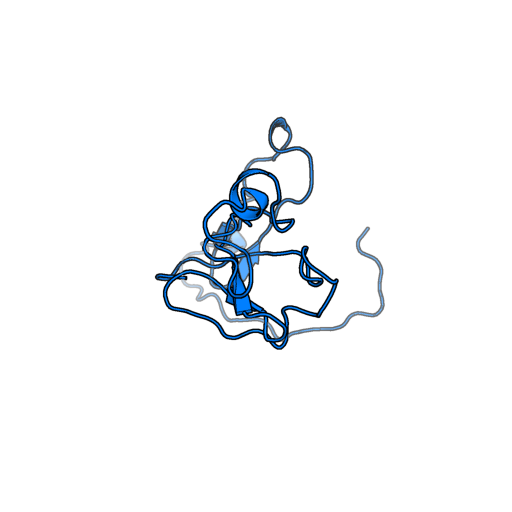RO A 1 109 ? 24.520 10.182 -4.126 1.00 91.44 109 PRO A CA 1
ATOM 830 C C . PRO A 1 109 ? 24.199 11.448 -4.940 1.00 91.44 109 PRO A C 1
ATOM 832 O O . PRO A 1 109 ? 24.972 12.402 -4.963 1.00 91.44 109 PRO A O 1
ATOM 835 N N . CYS A 1 110 ? 23.072 11.441 -5.650 1.00 91.62 110 CYS A N 1
ATOM 836 C CA . CYS A 1 110 ? 22.582 12.553 -6.457 1.00 91.62 110 CYS A CA 1
ATOM 837 C C . CYS A 1 110 ? 21.108 12.842 -6.155 1.00 91.62 110 CYS A C 1
ATOM 839 O O . CYS A 1 110 ? 20.393 12.020 -5.581 1.00 91.62 110 CYS A O 1
ATOM 841 N N . ASN A 1 111 ? 20.650 14.027 -6.549 1.00 87.62 111 ASN A N 1
ATOM 842 C CA . ASN A 1 111 ? 19.228 14.323 -6.638 1.00 87.62 111 ASN A CA 1
ATOM 843 C C . ASN A 1 111 ? 18.665 13.817 -7.973 1.00 87.62 111 ASN A C 1
ATOM 845 O O . ASN A 1 111 ? 19.382 13.674 -8.961 1.00 87.62 111 ASN A O 1
ATOM 849 N N . TRP A 1 112 ? 17.363 13.554 -7.983 1.00 78.44 112 TRP A N 1
ATOM 850 C CA . TRP A 1 112 ? 16.605 13.393 -9.216 1.00 78.44 112 TRP A CA 1
ATOM 851 C C . TRP A 1 112 ? 16.180 14.800 -9.657 1.00 78.44 112 TRP A C 1
ATOM 853 O O . TRP A 1 112 ? 15.489 15.480 -8.895 1.00 78.44 112 TRP A O 1
ATOM 863 N N . LEU A 1 113 ? 16.678 15.258 -10.810 1.00 54.62 113 LEU A N 1
ATOM 864 C CA . LEU A 1 113 ? 16.363 16.554 -11.430 1.00 54.62 113 LEU A CA 1
ATOM 865 C C . LEU A 1 113 ? 15.455 16.358 -12.642 1.00 54.62 113 LEU A C 1
ATOM 867 O O . LEU A 1 113 ? 15.699 15.384 -13.390 1.00 54.62 113 LEU A O 1
#

Foldseek 3Di:
DCPDAAFFDQADPPHGQGQVPWDQDNAATFGPPQGFGAGRCFQTPDGHPDPPPDCCSVVDGTHTFDWDADPNDTDTDPDDPVPDDDDDDDPVRDDPPDDDDDDDDDDDPDDDD

Sequence (113 aa):
GRGSVGLLQLNCAHRGTSLEYGLVSERGIRCCYHGWLYDVDGSILETPGEPATSTLKDRLCQGAYPVHEYCGLIFAYMGPPEKKPAFPLYDTFDLPGLTLMPAGKFALPCNWL

pLDDT: mean 92.59, std 7.47, range [54.62, 98.5]

Radius of gyration: 17.98 Å; chains: 1; bounding box: 44×30×51 Å